Protein AF-A0A3M1M2I9-F1 (afdb_monomer)

Solvent-accessible surface area (backbone atoms only — not comparable to full-atom values): 8733 Å² total; per-residue (Å²): 132,81,68,55,72,80,41,44,68,57,52,54,52,49,44,46,52,49,30,44,53,51,36,46,47,46,60,41,51,47,40,54,62,48,52,77,78,42,88,53,65,66,58,51,32,51,52,48,8,46,56,53,7,63,73,52,60,47,89,90,46,57,75,72,54,25,53,50,49,20,51,44,43,20,50,52,34,34,51,36,36,49,39,27,73,42,67,76,32,67,63,58,28,28,53,52,42,35,54,53,49,44,44,51,48,42,40,43,36,60,47,43,95,95,48,80,77,61,28,78,42,66,40,55,67,82,46,50,66,60,51,52,50,49,52,47,51,51,51,51,50,51,52,53,44,64,72,37,92,82,32,90,67,55,63,74,78,80,88,123

Secondary structure (DSSP, 8-state):
--THHHHHHHHHHHHHHHHHHHHIIIIIIIHHHHHTT---HHHHHHHHHHHHHHHT--TTS-HHHHHHHHHHHHHHHHHHHHHHHHHS-HHHHHHHHHHHHHIIIIIEEE--TTSPP-SSEEE-GGGHHHHHHHHHHHHHHHHHHHHSTT-TTPPPPP--

Mean predicted aligned error: 4.89 Å

Radius of gyration: 17.0 Å; Cα contacts (8 Å, |Δi|>4): 160; chains: 1; bounding box: 38×33×59 Å

Sequence (160 aa):
MSDWIAWLPLMAGLVVLQASGEEAVFRGYLVQQIARRTHSRVVLILLTSGLFGFLHIDPSFDEPQALAFMLLTFGFGAIACLLVIRTGSLSAAIGFHIAANWAALLVVGTELPGRGVTSLWAFDGSAISPLMLADGVALLATWIWLQSPLSPLLPAPAQT

pLDDT: mean 90.74, std 11.33, range [43.06, 98.75]

Foldseek 3Di:
DDCLVVCLVVVLVVLLVVLLVLLCVLQNPQLVVVCVVDVDLVCSLQVSLLVQLVVQQDPVDDPVLSVLSSVLSSLLSSLLNVLCVQVVDSVSSSVSSSVVCCCDFADEYEDDVPDDRRYPHYDHPVCSVVVSVVSVVVSVVSVVCCVDPVDPSGHDPPPD

Nearest PDB structures (foldseek):
  6u0o-assembly1_A  TM=5.579E-01  e=3.633E-01  Staphylococcus aureus RF122
  5cwf-assembly4_D  TM=2.397E-01  e=3.191E+00  synthetic construct

Structure (mmCIF, N/CA/C/O backbone):
data_AF-A0A3M1M2I9-F1
#
_entry.id   AF-A0A3M1M2I9-F1
#
loop_
_atom_site.group_PDB
_atom_site.id
_atom_site.type_symbol
_atom_site.label_atom_id
_atom_site.label_alt_id
_atom_site.label_comp_id
_atom_site.label_asym_id
_atom_site.label_entity_id
_atom_site.label_seq_id
_atom_site.pdbx_PDB_ins_code
_atom_site.Cartn_x
_atom_site.Cartn_y
_atom_site.Cartn_z
_atom_site.occupancy
_atom_site.B_iso_or_equiv
_atom_site.auth_seq_id
_atom_site.auth_comp_id
_atom_site.auth_asym_id
_atom_site.auth_atom_id
_atom_site.pdbx_PDB_model_num
ATOM 1 N N . MET A 1 1 ? 9.750 6.379 -31.470 1.00 49.97 1 MET A N 1
ATOM 2 C CA . MET A 1 1 ? 9.893 6.826 -30.066 1.00 49.97 1 MET A CA 1
ATOM 3 C C . MET A 1 1 ? 8.645 6.351 -29.349 1.00 49.97 1 MET A C 1
ATOM 5 O O . MET A 1 1 ? 7.601 6.358 -29.976 1.00 49.97 1 MET A O 1
ATOM 9 N N . SER A 1 2 ? 8.769 5.784 -28.155 1.00 62.97 2 SER A N 1
ATOM 10 C CA . SER A 1 2 ? 7.739 4.923 -27.570 1.00 62.97 2 SER A CA 1
ATOM 11 C C . SER A 1 2 ? 6.507 5.718 -27.101 1.00 62.97 2 SER A C 1
ATOM 13 O O . SER A 1 2 ? 6.605 6.594 -26.248 1.00 62.97 2 SER A O 1
ATOM 15 N N . ASP A 1 3 ? 5.337 5.390 -27.659 1.00 75.94 3 ASP A N 1
ATOM 16 C CA . ASP A 1 3 ? 4.057 6.098 -27.463 1.00 75.94 3 ASP A CA 1
ATOM 17 C C . ASP A 1 3 ? 3.492 6.016 -26.028 1.00 75.94 3 ASP A C 1
ATOM 19 O O . ASP A 1 3 ? 2.444 6.585 -25.736 1.00 75.94 3 ASP A O 1
ATOM 23 N N . TRP A 1 4 ? 4.163 5.321 -25.105 1.00 81.56 4 TRP A N 1
ATOM 24 C CA . TRP A 1 4 ? 3.676 5.056 -23.745 1.00 81.56 4 TRP A CA 1
ATOM 25 C C . TRP A 1 4 ? 3.487 6.325 -22.899 1.00 81.56 4 TRP A C 1
ATOM 27 O O . TRP A 1 4 ? 2.553 6.389 -22.104 1.00 81.56 4 TRP A O 1
ATOM 37 N N . ILE A 1 5 ? 4.297 7.369 -23.118 1.00 86.19 5 ILE A N 1
ATOM 38 C CA . ILE A 1 5 ? 4.152 8.660 -22.420 1.00 86.19 5 ILE A CA 1
ATOM 39 C C . ILE A 1 5 ? 2.795 9.299 -22.733 1.00 86.19 5 ILE A C 1
ATOM 41 O O . ILE A 1 5 ? 2.186 9.906 -21.856 1.00 86.19 5 ILE A O 1
ATOM 45 N N . ALA A 1 6 ? 2.275 9.126 -23.953 1.00 88.81 6 ALA A N 1
ATOM 46 C CA . ALA A 1 6 ? 0.953 9.634 -24.318 1.00 88.81 6 ALA A CA 1
ATOM 47 C C . ALA A 1 6 ? -0.167 8.946 -23.515 1.00 88.81 6 ALA A C 1
ATOM 49 O O . ALA A 1 6 ? -1.226 9.531 -23.288 1.00 88.81 6 ALA A O 1
ATOM 50 N N . TRP A 1 7 ? 0.089 7.723 -23.043 1.00 88.44 7 TRP A N 1
ATOM 51 C CA . TRP A 1 7 ? -0.826 6.932 -22.229 1.00 88.44 7 TRP A CA 1
ATOM 52 C C . TRP A 1 7 ? -0.676 7.174 -20.722 1.00 88.44 7 TRP A C 1
ATOM 54 O O . TRP A 1 7 ? -1.535 6.718 -19.970 1.00 88.44 7 TRP A O 1
ATOM 64 N N . LEU A 1 8 ? 0.335 7.926 -20.263 1.00 88.88 8 LEU A N 1
ATOM 65 C CA . LEU A 1 8 ? 0.539 8.225 -18.838 1.00 88.88 8 LEU A CA 1
ATOM 66 C C . LEU A 1 8 ? -0.708 8.798 -18.143 1.00 88.88 8 LEU A C 1
ATOM 68 O O . LEU A 1 8 ? -1.039 8.302 -17.067 1.00 88.88 8 LEU A O 1
ATOM 72 N N . PRO A 1 9 ? -1.448 9.776 -18.713 1.00 92.31 9 PRO A N 1
ATOM 73 C CA . PRO A 1 9 ? -2.661 10.283 -18.071 1.00 92.31 9 PRO A CA 1
ATOM 74 C C . PRO A 1 9 ? -3.736 9.203 -17.907 1.00 92.31 9 PRO A C 1
ATOM 76 O O . PRO A 1 9 ? -4.402 9.141 -16.873 1.00 92.31 9 PRO A O 1
ATOM 79 N N . LEU A 1 10 ? -3.880 8.325 -18.906 1.00 93.44 10 LEU A N 1
ATOM 80 C CA . LEU A 1 10 ? -4.814 7.205 -18.839 1.00 93.44 10 LEU A CA 1
ATOM 81 C C . LEU A 1 10 ? -4.373 6.195 -17.774 1.00 93.44 10 LEU A C 1
ATOM 83 O O . LEU A 1 10 ? -5.185 5.815 -16.939 1.00 93.44 10 LEU A O 1
ATOM 87 N N . MET A 1 11 ? -3.097 5.800 -17.760 1.00 92.19 11 MET A N 1
ATOM 88 C CA . MET A 1 11 ? -2.539 4.887 -16.756 1.00 92.19 11 MET A CA 1
ATOM 89 C C . MET A 1 11 ? -2.700 5.446 -15.340 1.00 92.19 11 MET A C 1
ATOM 91 O O . MET A 1 11 ? -3.172 4.738 -14.454 1.00 92.19 11 MET A O 1
ATOM 95 N N . ALA A 1 12 ? -2.403 6.732 -15.133 1.00 94.62 12 ALA A N 1
ATOM 96 C CA . ALA A 1 12 ? -2.598 7.399 -13.851 1.00 94.62 12 ALA A CA 1
ATOM 97 C C . ALA A 1 12 ? -4.065 7.356 -13.401 1.00 94.62 12 ALA A C 1
ATOM 99 O O . ALA A 1 12 ? -4.335 7.020 -12.247 1.00 94.62 12 ALA A O 1
ATOM 100 N N . GLY A 1 13 ? -5.010 7.622 -14.310 1.00 97.44 13 GLY A N 1
ATOM 101 C CA . GLY A 1 13 ? -6.445 7.516 -14.034 1.00 97.44 13 GLY A CA 1
ATOM 102 C C . GLY A 1 13 ? -6.909 6.086 -13.739 1.00 97.44 13 GLY A C 1
ATOM 103 O O . GLY A 1 13 ? -7.727 5.872 -12.845 1.00 97.44 13 GLY A O 1
ATOM 104 N N . LEU A 1 14 ? -6.356 5.090 -14.433 1.00 96.38 14 LEU A N 1
ATOM 105 C CA . LEU A 1 14 ? -6.651 3.680 -14.173 1.00 96.38 14 LEU A CA 1
ATOM 106 C C . LEU A 1 14 ? -6.116 3.227 -12.812 1.00 96.38 14 LEU A C 1
ATOM 108 O O . LEU A 1 14 ? -6.824 2.513 -12.110 1.00 96.38 14 LEU A O 1
ATOM 112 N N . VAL A 1 15 ? -4.937 3.698 -12.393 1.00 96.25 15 VAL A N 1
ATOM 113 C CA . VAL A 1 15 ? -4.415 3.449 -11.038 1.00 96.25 15 VAL A CA 1
ATOM 114 C C . VAL A 1 15 ? -5.326 4.068 -9.976 1.00 96.25 15 VAL A C 1
ATOM 116 O O . VAL A 1 15 ? -5.564 3.447 -8.944 1.00 96.25 15 VAL A O 1
ATOM 119 N N . VAL A 1 16 ? -5.903 5.250 -10.228 1.00 98.25 16 VAL A N 1
ATOM 120 C CA . VAL A 1 16 ? -6.901 5.846 -9.320 1.00 98.25 16 VAL A CA 1
ATOM 121 C C . VAL A 1 16 ? -8.129 4.950 -9.188 1.00 98.25 16 VAL A C 1
ATOM 123 O O . VAL A 1 16 ? -8.593 4.713 -8.071 1.00 98.25 16 VAL A O 1
ATOM 126 N N . LEU A 1 17 ? -8.647 4.430 -10.304 1.00 98.38 17 LEU A N 1
ATOM 127 C CA . LEU A 1 17 ? -9.792 3.519 -10.293 1.00 98.38 17 LEU A CA 1
ATOM 128 C C . LEU A 1 17 ? -9.463 2.203 -9.576 1.00 98.38 17 LEU A C 1
ATOM 130 O O . LEU A 1 17 ? -10.251 1.756 -8.743 1.00 98.38 17 LEU A O 1
ATOM 134 N N . GLN A 1 18 ? -8.298 1.620 -9.865 1.00 98.00 18 GLN A N 1
ATOM 135 C CA . GLN A 1 18 ? -7.796 0.403 -9.230 1.00 98.00 18 GLN A CA 1
ATOM 136 C C . GLN A 1 18 ? -7.694 0.585 -7.710 1.00 98.00 18 GLN A C 1
ATOM 138 O O . GLN A 1 18 ? -8.372 -0.119 -6.964 1.00 98.00 18 GLN A O 1
ATOM 143 N N . ALA A 1 19 ? -6.921 1.575 -7.255 1.00 98.50 19 ALA A N 1
ATOM 144 C CA . ALA A 1 19 ? -6.716 1.861 -5.838 1.00 98.50 19 ALA A CA 1
ATOM 145 C C . ALA A 1 19 ? -8.044 2.142 -5.119 1.00 98.50 19 ALA A C 1
ATOM 147 O O . ALA A 1 19 ? -8.289 1.635 -4.026 1.00 98.50 19 ALA A O 1
ATOM 148 N N . SER A 1 20 ? -8.947 2.898 -5.751 1.00 98.50 20 SER A N 1
ATOM 149 C CA . SER A 1 20 ? -10.274 3.170 -5.187 1.00 98.50 20 SER A CA 1
ATOM 150 C C . SER A 1 20 ? -11.111 1.898 -5.032 1.00 98.5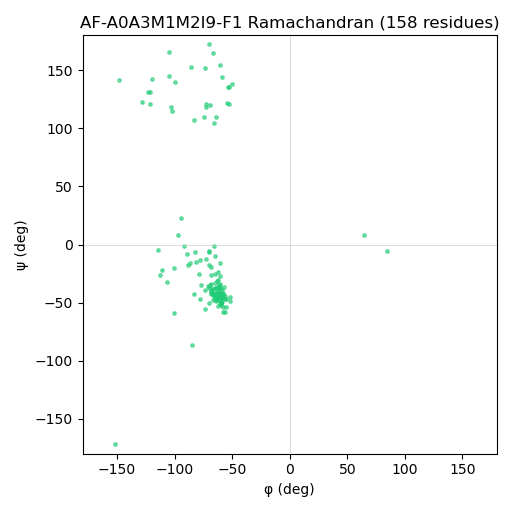0 20 SER A C 1
ATOM 152 O O . SER A 1 20 ? -11.758 1.717 -4.001 1.00 98.50 20 SER A O 1
ATOM 154 N N . GLY A 1 21 ? -11.099 1.017 -6.036 1.00 98.56 21 GLY A N 1
ATOM 155 C CA . GLY A 1 21 ? -11.816 -0.257 -6.001 1.00 98.56 21 GLY A CA 1
ATOM 156 C C . GLY A 1 21 ? -11.276 -1.198 -4.927 1.00 98.56 21 GLY A C 1
ATOM 157 O O . GLY A 1 21 ? -12.049 -1.740 -4.135 1.00 98.56 21 GLY A O 1
ATOM 158 N N . GLU A 1 22 ? -9.954 -1.342 -4.851 1.00 98.62 22 GLU A N 1
ATOM 159 C CA . GLU A 1 22 ? -9.300 -2.156 -3.830 1.00 98.62 22 GLU A CA 1
ATOM 160 C C . GLU A 1 22 ? -9.609 -1.629 -2.424 1.00 98.62 22 GLU A C 1
ATOM 162 O O . GLU A 1 22 ? -10.120 -2.371 -1.583 1.00 98.62 22 GLU A O 1
ATOM 167 N N . GLU A 1 23 ? -9.414 -0.337 -2.158 1.00 98.62 23 GLU A N 1
ATOM 168 C CA . GLU A 1 23 ? -9.709 0.215 -0.834 1.00 98.62 23 GLU A CA 1
ATOM 169 C C . GLU A 1 23 ? -11.200 0.129 -0.478 1.00 98.62 23 GLU A C 1
ATOM 171 O O . GLU A 1 23 ? -11.536 -0.195 0.664 1.00 98.62 23 GLU A O 1
ATOM 176 N N . ALA A 1 24 ? -12.114 0.331 -1.434 1.00 98.56 24 ALA A N 1
ATOM 177 C CA . ALA A 1 24 ? -13.549 0.162 -1.197 1.00 98.56 24 ALA A CA 1
ATOM 178 C C . ALA A 1 24 ? -13.902 -1.260 -0.737 1.00 98.56 24 ALA A C 1
ATOM 180 O O . A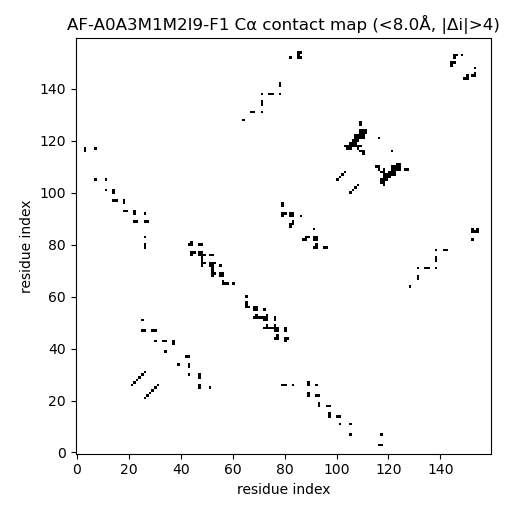LA A 1 24 ? -14.720 -1.425 0.173 1.00 98.56 24 ALA A O 1
ATOM 181 N N . VAL A 1 25 ? -13.258 -2.283 -1.303 1.00 98.44 25 VAL A N 1
ATOM 182 C CA . VAL A 1 25 ? -13.447 -3.678 -0.889 1.00 98.44 25 VAL A CA 1
ATOM 183 C C . VAL A 1 25 ? -12.761 -3.948 0.450 1.00 98.44 25 VAL A C 1
ATOM 185 O O . VAL A 1 25 ? -13.416 -4.394 1.395 1.00 98.44 25 VAL A O 1
ATOM 188 N N . PHE A 1 26 ? -11.461 -3.671 0.564 1.00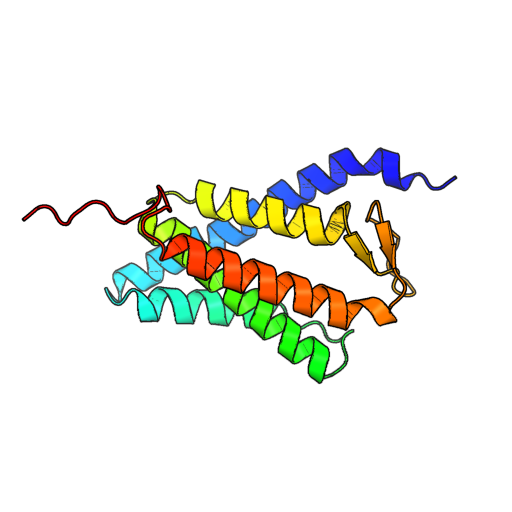 98.38 26 PHE A N 1
ATOM 189 C CA . PHE A 1 26 ? -10.657 -4.090 1.714 1.00 98.38 26 PHE A CA 1
ATOM 190 C C . PHE A 1 26 ? -10.871 -3.221 2.949 1.00 98.38 26 PHE A C 1
ATOM 192 O O . PHE A 1 26 ? -11.036 -3.753 4.045 1.00 98.38 26 PHE A O 1
ATOM 199 N N . ARG A 1 27 ? -10.861 -1.895 2.796 1.00 98.06 27 ARG A N 1
ATOM 200 C CA . ARG A 1 27 ? -10.909 -0.931 3.910 1.00 98.06 27 ARG A CA 1
ATOM 201 C C . ARG A 1 27 ? -12.309 -0.359 4.119 1.00 98.06 27 ARG A C 1
ATOM 203 O O . ARG A 1 27 ? -12.618 0.094 5.217 1.00 98.06 27 ARG A O 1
ATOM 210 N N . GLY A 1 28 ? -13.164 -0.432 3.101 1.00 96.38 28 GLY A N 1
ATOM 211 C CA . GLY A 1 28 ? -14.595 -0.172 3.208 1.00 96.38 28 GLY A CA 1
ATOM 212 C C . GLY A 1 28 ? -15.361 -1.414 3.661 1.00 96.38 28 GLY A C 1
ATOM 213 O O . GLY A 1 28 ? -15.623 -1.605 4.850 1.00 96.38 28 GLY A O 1
ATOM 214 N N . TYR A 1 29 ? -15.735 -2.266 2.708 1.00 97.25 29 TYR A N 1
ATOM 215 C CA . TYR A 1 29 ? -16.671 -3.365 2.933 1.00 97.25 29 TYR A CA 1
ATOM 216 C C . TYR A 1 29 ? -16.162 -4.397 3.951 1.00 97.25 29 TYR A C 1
ATOM 218 O O . TYR A 1 29 ? -16.860 -4.689 4.923 1.00 97.25 29 TYR A O 1
ATOM 226 N N . LEU A 1 30 ? -14.952 -4.939 3.780 1.00 96.31 30 LEU A N 1
ATOM 227 C CA . LEU A 1 30 ? -14.440 -5.996 4.661 1.00 96.31 30 LEU A CA 1
ATOM 228 C C . LEU A 1 30 ? -14.223 -5.511 6.099 1.00 96.31 30 LEU A C 1
ATOM 230 O O . LEU A 1 30 ? -14.671 -6.184 7.030 1.00 96.31 30 LEU A O 1
ATOM 234 N N . VAL A 1 31 ? -13.620 -4.331 6.295 1.00 95.44 31 VAL A N 1
ATOM 235 C CA . VAL A 1 31 ? -13.486 -3.720 7.631 1.00 95.44 31 VAL A CA 1
ATOM 236 C C . VAL A 1 31 ? -14.854 -3.573 8.297 1.00 95.44 31 VAL A C 1
ATOM 238 O O . VAL A 1 31 ? -15.010 -3.992 9.442 1.00 95.44 31 VAL A O 1
ATOM 241 N N . GLN A 1 32 ? -15.868 -3.060 7.589 1.00 94.25 32 GLN A N 1
ATOM 242 C CA . GLN A 1 32 ? -17.224 -2.930 8.137 1.00 94.25 32 GLN A CA 1
ATOM 243 C C . GLN A 1 32 ? -17.823 -4.289 8.528 1.00 94.25 32 GLN A C 1
ATOM 245 O O . GLN A 1 32 ? -18.396 -4.424 9.610 1.00 94.25 32 GLN A O 1
ATOM 250 N N . GLN A 1 33 ? -17.681 -5.322 7.690 1.00 95.75 33 GLN A N 1
ATOM 251 C CA . GLN A 1 33 ? -18.234 -6.648 7.989 1.00 95.75 33 GLN A CA 1
ATOM 252 C C . GLN A 1 33 ? -17.555 -7.326 9.184 1.00 95.75 33 GLN A C 1
ATOM 254 O O . GLN A 1 33 ? -18.229 -7.992 9.978 1.00 95.75 33 GLN A O 1
ATOM 259 N N . ILE A 1 34 ? -16.239 -7.172 9.326 1.00 94.75 34 ILE A N 1
ATOM 260 C CA . ILE A 1 34 ? -15.485 -7.743 10.446 1.00 94.75 34 ILE A CA 1
ATOM 261 C C . ILE A 1 34 ? -15.767 -6.947 11.727 1.00 94.75 34 ILE A C 1
ATOM 263 O O . ILE A 1 34 ? -15.984 -7.551 12.777 1.00 94.75 34 ILE A O 1
ATOM 267 N N . ALA A 1 35 ? -15.877 -5.616 11.645 1.00 93.44 35 ALA A N 1
ATOM 268 C CA . ALA A 1 35 ? -16.147 -4.749 12.796 1.00 93.44 35 ALA A CA 1
ATOM 269 C C . ALA A 1 35 ? -17.509 -5.033 13.454 1.00 93.44 35 ALA A C 1
ATOM 271 O O . ALA A 1 35 ? -17.687 -4.801 14.646 1.00 93.44 35 ALA A O 1
ATOM 272 N N . ARG A 1 36 ? -18.464 -5.607 12.707 1.00 95.19 36 ARG A N 1
ATOM 273 C CA . ARG A 1 36 ? -19.743 -6.098 13.255 1.00 95.19 36 ARG A CA 1
ATOM 274 C C . ARG A 1 36 ? -19.608 -7.341 14.140 1.00 95.19 36 ARG A C 1
ATOM 276 O O . ARG A 1 36 ? -20.549 -7.672 14.851 1.00 95.19 36 ARG A O 1
ATOM 283 N N . ARG A 1 37 ? -18.490 -8.065 14.049 1.00 95.44 37 ARG A N 1
ATOM 284 C CA . ARG A 1 37 ? -18.236 -9.333 14.759 1.00 95.44 37 ARG A CA 1
ATOM 285 C C . ARG A 1 37 ? -17.166 -9.201 15.837 1.00 95.44 37 ARG A C 1
ATOM 287 O O . ARG A 1 37 ? -17.117 -10.024 16.743 1.00 95.44 37 ARG A O 1
ATOM 294 N N . THR A 1 38 ? -16.302 -8.195 15.738 1.00 93.94 38 THR A N 1
ATOM 295 C CA . THR A 1 38 ? -15.252 -7.931 16.721 1.00 93.94 38 THR A CA 1
ATOM 296 C C . THR A 1 38 ? -14.962 -6.442 16.832 1.00 93.94 38 THR A C 1
ATOM 298 O O . THR A 1 38 ? -14.905 -5.728 15.835 1.00 93.94 38 THR A O 1
ATOM 301 N N . HIS A 1 39 ? -14.708 -5.986 18.057 1.00 88.81 39 HIS A N 1
ATOM 302 C CA . HIS A 1 39 ? -14.229 -4.630 18.335 1.00 88.81 39 HIS A CA 1
ATOM 303 C C . HIS A 1 39 ? -12.694 -4.542 18.378 1.00 88.81 39 HIS A C 1
ATOM 305 O O . HIS A 1 39 ? -12.135 -3.464 18.588 1.00 88.81 39 HIS A O 1
ATOM 311 N N . SER A 1 40 ? -11.986 -5.662 18.187 1.00 94.12 40 SER A N 1
ATOM 312 C CA . SER A 1 40 ? -10.525 -5.676 18.220 1.00 94.12 40 SER A CA 1
ATOM 313 C C . SER A 1 40 ? -9.940 -5.047 16.956 1.00 94.12 40 SER A C 1
ATOM 315 O O . SER A 1 40 ? -9.963 -5.637 15.874 1.00 94.12 40 SER A O 1
ATOM 317 N N . ARG A 1 41 ? -9.343 -3.859 17.114 1.00 92.38 41 ARG A N 1
ATOM 318 C CA . ARG A 1 41 ? -8.606 -3.159 16.045 1.00 92.38 41 ARG A CA 1
ATOM 319 C C . ARG A 1 41 ? -7.470 -4.005 15.477 1.00 92.38 41 ARG A C 1
ATOM 321 O O . ARG A 1 41 ? -7.234 -3.975 14.277 1.00 92.38 41 ARG A O 1
ATOM 328 N N . VAL A 1 42 ? -6.800 -4.784 16.327 1.00 95.19 42 VAL A N 1
ATOM 329 C CA . VAL A 1 42 ? -5.719 -5.682 15.902 1.00 95.19 42 VAL A CA 1
ATOM 330 C C . VAL A 1 42 ? -6.259 -6.751 14.956 1.00 95.19 42 VAL A C 1
ATOM 332 O O . VAL A 1 42 ? -5.673 -6.982 13.907 1.00 95.19 42 VAL A O 1
ATOM 335 N N . VAL A 1 43 ? -7.409 -7.353 15.276 1.00 95.06 43 VAL A N 1
ATOM 336 C CA . VAL A 1 43 ? -8.028 -8.372 14.413 1.00 95.06 43 VAL A CA 1
ATOM 337 C C . VAL A 1 43 ? -8.453 -7.778 13.071 1.00 95.06 43 VAL A C 1
ATOM 339 O O . VAL A 1 43 ? -8.201 -8.396 12.040 1.00 95.06 43 VAL A O 1
ATOM 342 N N . LEU A 1 44 ? -9.038 -6.573 13.068 1.00 94.81 44 LEU A N 1
ATOM 343 C CA . LEU A 1 44 ? -9.384 -5.864 11.830 1.00 94.81 44 LEU A CA 1
ATOM 344 C C . LEU A 1 44 ? -8.159 -5.691 10.931 1.00 94.81 44 LEU A C 1
ATOM 346 O O . LEU A 1 44 ? -8.174 -6.137 9.788 1.00 94.81 44 LEU A O 1
ATOM 350 N N . ILE A 1 45 ? -7.091 -5.111 11.485 1.00 96.69 45 ILE A N 1
ATOM 351 C CA . ILE A 1 45 ? -5.851 -4.835 10.758 1.00 96.69 45 ILE A CA 1
ATOM 352 C C . ILE A 1 45 ? -5.241 -6.132 10.225 1.00 96.69 45 ILE A C 1
ATOM 354 O O . ILE A 1 45 ? -4.966 -6.220 9.030 1.00 96.69 45 ILE A O 1
ATOM 358 N N . LEU A 1 46 ? -5.045 -7.144 11.074 1.00 97.81 46 LEU A N 1
ATOM 359 C CA . LEU A 1 46 ? -4.359 -8.374 10.674 1.00 97.81 46 LEU A CA 1
ATOM 360 C C . LEU A 1 46 ? -5.132 -9.149 9.604 1.00 97.81 46 LEU A C 1
ATOM 362 O O . LEU A 1 46 ? -4.523 -9.612 8.645 1.00 97.81 46 LEU A O 1
ATOM 366 N N . LEU A 1 47 ? -6.457 -9.272 9.727 1.00 97.31 47 LEU A N 1
ATOM 367 C CA . LEU A 1 47 ? -7.247 -10.065 8.784 1.00 97.31 47 LEU A CA 1
ATOM 368 C C . LEU A 1 47 ? -7.338 -9.410 7.407 1.00 97.31 47 LEU A C 1
ATOM 370 O O . LEU A 1 47 ? -7.063 -10.065 6.402 1.00 97.31 47 LEU A O 1
ATOM 374 N N . THR A 1 48 ? -7.705 -8.126 7.337 1.00 97.31 48 THR A N 1
ATOM 375 C CA . THR A 1 48 ? -7.863 -7.466 6.032 1.00 97.31 48 THR A CA 1
ATOM 376 C C . THR A 1 48 ? -6.524 -7.283 5.333 1.00 97.31 48 THR A C 1
ATOM 378 O O . THR A 1 48 ? -6.454 -7.408 4.115 1.00 97.31 48 THR A O 1
ATOM 381 N N . SER A 1 49 ? -5.455 -7.023 6.091 1.00 98.31 49 SER A N 1
ATOM 382 C CA . SER A 1 49 ? -4.109 -6.856 5.529 1.00 98.31 49 SER A CA 1
ATOM 383 C C . SER A 1 49 ? -3.481 -8.194 5.156 1.00 98.31 49 SER A C 1
ATOM 385 O O . SER A 1 49 ? -2.799 -8.272 4.142 1.00 98.31 49 SER A O 1
ATOM 387 N N . GLY A 1 50 ? -3.761 -9.255 5.922 1.00 98.50 50 GLY A N 1
ATOM 388 C CA . GLY A 1 50 ? -3.390 -10.629 5.586 1.00 98.50 50 GLY A CA 1
ATOM 389 C C . GLY A 1 50 ? -3.973 -11.049 4.246 1.00 98.50 50 GLY A C 1
ATOM 390 O O . GLY A 1 50 ? -3.231 -11.431 3.348 1.00 98.50 50 GLY A O 1
ATOM 391 N N . LEU A 1 51 ? -5.292 -10.904 4.079 1.00 98.31 51 LEU A N 1
ATOM 392 C CA . LEU A 1 51 ? -5.958 -11.226 2.816 1.00 98.31 51 LEU A CA 1
ATOM 393 C C . LEU A 1 51 ? -5.408 -10.395 1.650 1.00 98.31 51 LEU A C 1
ATOM 395 O O . LEU A 1 51 ? -5.173 -10.939 0.577 1.00 98.31 51 LEU A O 1
ATOM 399 N N . PHE A 1 52 ? -5.179 -9.099 1.873 1.00 98.50 52 PHE A N 1
ATOM 400 C CA . PHE A 1 52 ? -4.587 -8.223 0.867 1.00 98.50 52 PHE A CA 1
ATOM 401 C C . PHE A 1 52 ? -3.193 -8.711 0.449 1.00 98.50 52 PHE A C 1
ATOM 403 O O . PHE A 1 52 ? -2.956 -8.894 -0.739 1.00 98.50 52 PHE A O 1
ATOM 410 N N . GLY A 1 53 ? -2.308 -9.010 1.405 1.00 98.19 53 GLY A N 1
ATOM 411 C CA . GLY A 1 53 ? -0.967 -9.525 1.120 1.00 98.19 53 GLY A CA 1
ATOM 412 C C . GLY A 1 53 ? -0.977 -10.861 0.372 1.00 98.19 53 GLY A C 1
ATOM 413 O O . GLY A 1 53 ? -0.257 -11.018 -0.609 1.00 98.19 53 GLY A O 1
ATOM 414 N N . PHE A 1 54 ? -1.844 -11.804 0.758 1.00 98.12 54 PHE A N 1
ATOM 415 C CA . PHE A 1 54 ? -1.961 -13.095 0.064 1.00 98.12 54 PHE A CA 1
ATOM 416 C C . PHE A 1 54 ? -2.373 -12.961 -1.406 1.00 98.12 54 PHE A C 1
ATOM 418 O O . PHE A 1 54 ? -1.923 -13.744 -2.238 1.00 98.12 54 PHE A O 1
ATOM 425 N N . LEU A 1 55 ? -3.205 -11.972 -1.740 1.00 97.38 55 LEU A N 1
ATOM 426 C CA . LEU A 1 55 ? -3.621 -11.721 -3.123 1.00 97.38 55 LEU A CA 1
ATOM 427 C C . LEU A 1 55 ? -2.515 -11.108 -3.991 1.00 97.38 55 LEU A C 1
ATOM 429 O O . LEU A 1 55 ? -2.660 -11.081 -5.208 1.00 97.38 55 LEU A O 1
ATOM 433 N N . HIS A 1 56 ? -1.422 -10.648 -3.381 1.00 95.88 56 HIS A N 1
ATOM 434 C CA . HIS A 1 56 ? -0.276 -10.058 -4.071 1.00 95.88 56 HIS A CA 1
ATOM 435 C C . HIS A 1 56 ? 0.872 -11.046 -4.306 1.00 95.88 56 HIS A C 1
ATOM 437 O O . HIS A 1 56 ? 1.945 -10.638 -4.740 1.00 95.88 56 HIS A O 1
ATOM 443 N N . ILE A 1 57 ? 0.683 -12.341 -4.040 1.00 94.75 57 ILE A N 1
ATOM 444 C CA . ILE A 1 57 ? 1.682 -13.349 -4.408 1.00 94.75 57 ILE A CA 1
ATOM 445 C C . ILE A 1 57 ? 1.798 -13.387 -5.941 1.00 94.75 57 ILE A C 1
ATOM 447 O O . ILE A 1 57 ? 0.881 -13.838 -6.627 1.00 94.75 57 ILE A O 1
ATOM 451 N N . ASP A 1 58 ? 2.931 -12.915 -6.467 1.00 88.88 58 ASP A N 1
ATOM 452 C CA . ASP A 1 58 ? 3.246 -12.913 -7.899 1.00 88.88 58 ASP A CA 1
ATOM 453 C C . ASP A 1 58 ? 4.221 -14.068 -8.213 1.00 88.88 58 ASP A C 1
ATOM 455 O O . ASP A 1 58 ? 5.359 -14.052 -7.739 1.00 88.88 58 ASP A O 1
ATOM 459 N N . PRO A 1 59 ? 3.813 -15.074 -9.013 1.00 88.44 59 PRO A N 1
ATOM 460 C CA . PRO A 1 59 ? 4.665 -16.211 -9.367 1.00 88.44 59 PRO A CA 1
ATOM 461 C C . PRO A 1 59 ? 5.819 -15.851 -10.317 1.00 88.44 59 PRO A C 1
ATOM 463 O O . PRO A 1 59 ? 6.633 -16.716 -10.629 1.00 88.44 59 PRO A O 1
ATOM 466 N N . SER A 1 60 ? 5.887 -14.613 -10.819 1.00 87.19 60 SER A N 1
ATOM 467 C CA . SER A 1 60 ? 7.025 -14.134 -11.613 1.00 87.19 60 SER A CA 1
ATOM 468 C C . SER A 1 60 ? 8.249 -13.762 -10.772 1.00 87.19 60 SER A C 1
ATOM 470 O O . SER A 1 60 ? 9.338 -13.620 -11.327 1.00 87.19 60 SER A O 1
ATOM 472 N N . PHE A 1 61 ? 8.091 -13.634 -9.453 1.00 90.69 61 PHE A N 1
ATOM 473 C CA . PHE A 1 61 ? 9.190 -13.425 -8.517 1.00 90.69 61 PHE A CA 1
ATOM 474 C C . PHE A 1 61 ? 9.825 -14.747 -8.072 1.00 90.69 61 PHE A C 1
ATOM 476 O O . PHE A 1 61 ? 9.168 -15.788 -8.024 1.00 90.69 61 PHE A O 1
ATOM 483 N N . ASP A 1 62 ? 11.111 -14.700 -7.708 1.00 93.00 62 ASP A N 1
ATOM 484 C CA . ASP A 1 62 ? 11.728 -15.804 -6.967 1.00 93.00 62 ASP A CA 1
ATOM 485 C C . ASP A 1 62 ? 11.122 -15.926 -5.554 1.00 93.00 62 ASP A C 1
ATOM 487 O O . ASP A 1 62 ? 10.427 -15.025 -5.080 1.00 93.00 62 ASP A O 1
ATOM 491 N N . GLU A 1 63 ? 11.345 -17.053 -4.869 1.00 94.75 63 GLU A N 1
ATOM 492 C CA . GLU A 1 63 ? 10.710 -17.303 -3.564 1.00 94.75 63 GLU A CA 1
ATOM 493 C C . GLU A 1 63 ? 10.996 -16.198 -2.522 1.00 94.75 63 GLU A C 1
ATOM 495 O O . GLU A 1 63 ? 10.048 -15.754 -1.862 1.00 94.75 63 GLU A O 1
ATOM 500 N N . PRO A 1 64 ? 12.243 -15.695 -2.368 1.00 95.50 64 PRO A N 1
ATOM 501 C CA . PRO A 1 64 ? 12.516 -14.576 -1.468 1.00 95.50 64 PRO A CA 1
ATOM 502 C C . PRO A 1 64 ? 11.770 -13.289 -1.840 1.00 95.50 64 PRO A C 1
ATOM 504 O O . PRO A 1 64 ? 11.215 -12.636 -0.953 1.00 95.50 64 PRO A O 1
ATOM 507 N N . GLN A 1 65 ? 11.737 -12.920 -3.122 1.00 95.06 65 GLN A N 1
ATOM 508 C CA . GLN A 1 65 ? 11.036 -11.727 -3.598 1.00 95.06 65 GLN A CA 1
ATOM 509 C C . GLN A 1 65 ? 9.520 -11.878 -3.434 1.00 95.06 65 GLN A C 1
ATOM 511 O O . GLN A 1 65 ? 8.868 -10.966 -2.936 1.00 95.06 65 GLN A O 1
ATOM 516 N N . ALA A 1 66 ? 8.945 -13.039 -3.748 1.00 95.62 66 ALA A N 1
ATOM 517 C CA . ALA A 1 66 ? 7.519 -13.293 -3.562 1.00 95.62 66 ALA A CA 1
ATOM 518 C C . ALA A 1 66 ? 7.105 -13.139 -2.088 1.00 95.62 66 ALA A C 1
ATOM 520 O O . ALA A 1 66 ? 6.124 -12.454 -1.779 1.00 95.62 66 ALA A O 1
ATOM 521 N N . LEU A 1 67 ? 7.887 -13.709 -1.161 1.00 96.62 67 LEU A N 1
ATOM 522 C CA . LEU A 1 67 ? 7.651 -13.556 0.275 1.00 96.62 67 LEU A CA 1
ATOM 523 C C . LEU A 1 67 ? 7.810 -12.095 0.721 1.00 96.62 67 LEU A C 1
ATOM 525 O O . LEU A 1 67 ? 6.967 -11.582 1.459 1.00 96.62 67 LEU A O 1
ATOM 529 N N . ALA 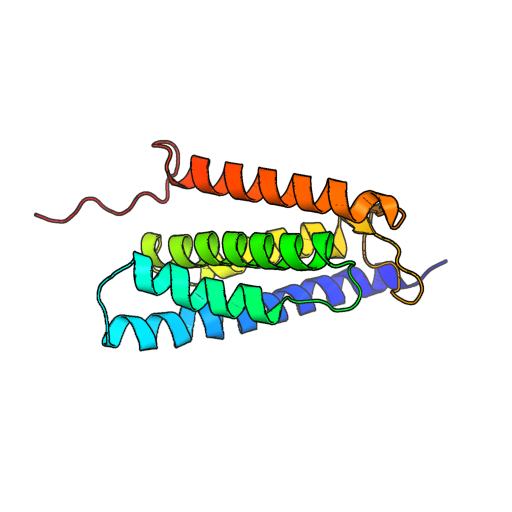A 1 68 ? 8.863 -11.411 0.269 1.00 97.19 68 ALA A N 1
ATOM 530 C CA . ALA A 1 68 ? 9.084 -10.007 0.595 1.00 97.19 68 ALA A CA 1
ATOM 531 C C . ALA A 1 68 ? 7.933 -9.120 0.091 1.00 97.19 68 ALA A C 1
ATOM 533 O O . ALA A 1 68 ? 7.445 -8.275 0.840 1.00 97.19 68 ALA A O 1
ATOM 534 N N . PHE A 1 69 ? 7.437 -9.342 -1.128 1.00 96.75 69 PHE A N 1
ATOM 535 C CA . PHE A 1 69 ? 6.359 -8.548 -1.717 1.00 96.75 69 PHE A CA 1
ATOM 536 C C . PHE A 1 69 ? 5.024 -8.777 -1.003 1.00 96.75 69 PHE A C 1
ATOM 538 O O . PHE A 1 69 ? 4.302 -7.823 -0.708 1.00 96.75 69 PHE A O 1
ATOM 545 N N . MET A 1 70 ? 4.729 -10.023 -0.621 1.00 98.00 70 MET A N 1
ATOM 546 C CA . MET A 1 70 ? 3.576 -10.360 0.220 1.00 98.00 70 MET A CA 1
ATOM 547 C C . MET A 1 70 ? 3.637 -9.644 1.583 1.00 98.00 70 MET A C 1
ATOM 549 O O . MET A 1 70 ? 2.632 -9.119 2.064 1.00 98.00 70 MET A O 1
ATOM 553 N N . LEU A 1 71 ? 4.814 -9.587 2.216 1.00 98.25 71 LEU A N 1
ATOM 554 C CA . LEU A 1 71 ? 4.995 -8.890 3.495 1.00 98.25 71 LEU A CA 1
ATOM 555 C C . LEU A 1 71 ? 4.905 -7.363 3.350 1.00 98.25 71 LEU A C 1
ATOM 557 O O . LEU A 1 71 ? 4.337 -6.701 4.221 1.00 98.25 71 LEU A O 1
ATOM 561 N N . LEU A 1 72 ? 5.417 -6.799 2.254 1.00 98.38 72 LEU A N 1
ATOM 562 C CA . LEU A 1 72 ? 5.301 -5.371 1.945 1.00 98.38 72 LEU A CA 1
ATOM 563 C C . LEU A 1 72 ? 3.847 -4.965 1.721 1.00 98.38 72 LEU A C 1
ATOM 565 O O . LEU A 1 72 ? 3.380 -4.000 2.318 1.00 98.38 72 LEU A O 1
ATOM 569 N N . THR A 1 73 ? 3.104 -5.728 0.925 1.00 98.44 73 THR A N 1
ATOM 570 C CA . THR A 1 73 ? 1.683 -5.469 0.648 1.00 98.44 73 THR A CA 1
ATOM 571 C C . THR A 1 73 ? 0.812 -5.703 1.884 1.00 98.44 73 THR A C 1
ATOM 573 O O . THR A 1 73 ? -0.114 -4.930 2.142 1.00 98.44 73 THR A O 1
ATOM 576 N N . PHE A 1 74 ? 1.160 -6.669 2.742 1.00 98.69 74 PHE A N 1
ATOM 577 C CA . PHE A 1 74 ? 0.598 -6.775 4.092 1.00 98.69 74 PHE A CA 1
ATOM 578 C C . PHE A 1 74 ? 0.859 -5.507 4.924 1.00 98.69 74 PHE A C 1
ATOM 580 O O . PHE A 1 74 ? -0.071 -4.952 5.513 1.00 98.69 74 PHE A O 1
ATOM 587 N N . GLY A 1 75 ? 2.103 -5.020 4.967 1.00 98.56 75 GLY A N 1
ATOM 588 C CA . GLY A 1 75 ? 2.485 -3.819 5.715 1.00 98.56 75 GLY A CA 1
ATOM 589 C C . GLY A 1 75 ? 1.781 -2.558 5.209 1.00 98.56 75 GLY A C 1
ATOM 590 O O . GLY A 1 75 ? 1.202 -1.808 5.999 1.00 98.56 75 GLY A O 1
ATOM 591 N N . PHE A 1 76 ? 1.742 -2.377 3.888 1.00 98.75 76 PHE A N 1
ATOM 592 C CA . PHE A 1 76 ? 0.939 -1.362 3.211 1.00 98.75 76 PHE A CA 1
ATOM 593 C C . PHE A 1 76 ? -0.517 -1.447 3.664 1.00 98.75 76 PHE A C 1
ATOM 595 O O . PHE A 1 76 ? -1.115 -0.456 4.093 1.00 98.75 76 PHE A O 1
ATOM 602 N N . GLY A 1 77 ? -1.073 -2.657 3.648 1.00 98.50 77 GLY A N 1
ATOM 603 C CA . GLY A 1 77 ? -2.456 -2.862 4.003 1.00 98.50 77 GLY A CA 1
ATOM 604 C C . GLY A 1 77 ? -2.786 -2.550 5.457 1.00 98.50 77 GLY A C 1
ATOM 605 O O . GLY A 1 77 ? -3.877 -2.040 5.741 1.00 98.50 77 GLY A O 1
ATOM 606 N N . ALA A 1 78 ? -1.833 -2.794 6.356 1.00 98.44 78 ALA A N 1
ATOM 607 C CA . ALA A 1 78 ? -1.954 -2.468 7.765 1.00 98.44 78 ALA A CA 1
ATOM 608 C C . ALA A 1 78 ? -1.955 -0.951 7.990 1.00 98.44 78 ALA A C 1
ATOM 610 O O . ALA A 1 78 ? -2.775 -0.448 8.763 1.00 98.44 78 ALA A O 1
ATOM 611 N N . ILE A 1 79 ? -1.101 -0.214 7.272 1.00 98.25 79 ILE A N 1
ATOM 612 C CA . ILE A 1 79 ? -1.074 1.255 7.294 1.00 98.25 79 ILE A CA 1
ATOM 613 C C . ILE A 1 79 ? -2.378 1.828 6.730 1.00 98.25 79 ILE A C 1
ATOM 615 O O . ILE A 1 79 ? -2.999 2.668 7.380 1.00 98.25 79 ILE A O 1
ATOM 619 N N . ALA A 1 80 ? -2.848 1.335 5.583 1.00 98.19 80 ALA A N 1
ATOM 620 C CA . ALA A 1 80 ? -4.113 1.765 4.987 1.00 98.19 80 ALA A CA 1
ATOM 621 C C . ALA A 1 80 ? -5.309 1.517 5.928 1.00 98.19 80 ALA A C 1
ATOM 623 O O . ALA A 1 80 ? -6.141 2.402 6.137 1.00 98.19 80 ALA A O 1
ATOM 624 N N . CYS A 1 81 ? -5.368 0.349 6.579 1.00 97.19 81 CYS A N 1
ATOM 625 C CA . CYS A 1 81 ? -6.393 0.051 7.582 1.00 97.19 81 CYS A CA 1
ATOM 626 C C . CYS A 1 81 ? -6.304 1.000 8.789 1.00 97.19 81 CYS A C 1
ATOM 628 O O . CYS A 1 81 ? -7.319 1.535 9.241 1.00 97.19 81 CYS A O 1
ATOM 630 N N . LEU A 1 82 ? -5.090 1.268 9.282 1.00 95.44 82 LEU A N 1
ATOM 631 C CA . LEU A 1 82 ? -4.866 2.206 10.378 1.00 95.44 82 LEU A CA 1
ATOM 632 C C . LEU A 1 82 ? -5.323 3.628 10.022 1.00 95.44 82 LEU A C 1
ATOM 634 O O . LEU A 1 82 ? -5.943 4.287 10.858 1.00 95.44 82 LEU A O 1
ATOM 638 N N . LEU A 1 83 ? -5.056 4.088 8.796 1.00 95.50 83 LEU A N 1
ATOM 639 C CA . LEU A 1 83 ? -5.515 5.386 8.297 1.00 95.50 83 LEU A CA 1
ATOM 640 C C . LEU A 1 83 ? -7.042 5.487 8.336 1.00 95.50 83 LEU A C 1
ATOM 642 O O . LEU A 1 83 ? -7.563 6.472 8.860 1.00 95.50 83 LEU A O 1
ATOM 646 N N . VAL A 1 84 ? -7.765 4.464 7.870 1.00 95.06 84 VAL A N 1
ATOM 647 C CA . VAL A 1 84 ? -9.237 4.450 7.936 1.00 95.06 84 VAL A CA 1
ATOM 648 C C . VAL A 1 84 ? -9.733 4.455 9.379 1.00 95.06 84 VAL A C 1
ATOM 650 O O . VAL A 1 84 ? -10.613 5.244 9.716 1.00 95.06 84 VAL A O 1
ATOM 653 N N . ILE A 1 85 ? -9.146 3.639 10.260 1.00 91.75 85 ILE A N 1
ATOM 654 C CA . ILE A 1 85 ? -9.541 3.581 11.678 1.00 91.75 85 ILE A CA 1
ATOM 655 C C . ILE A 1 85 ? -9.342 4.936 12.376 1.00 91.75 85 ILE A C 1
ATOM 657 O O . ILE A 1 85 ? -10.136 5.296 13.243 1.00 91.75 85 ILE A O 1
ATOM 661 N N . ARG A 1 86 ? -8.285 5.681 12.033 1.00 90.06 86 ARG A N 1
ATOM 662 C CA . ARG A 1 86 ? -7.957 6.961 12.682 1.00 90.06 86 ARG A CA 1
ATOM 663 C C . ARG A 1 86 ? -8.717 8.147 12.131 1.00 90.0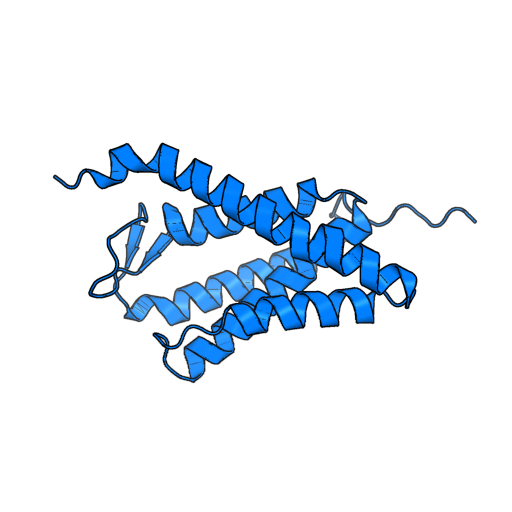6 86 ARG A C 1
ATOM 665 O O . ARG A 1 86 ? -9.150 8.997 12.898 1.00 90.06 86 ARG A O 1
ATOM 672 N N . THR A 1 87 ? -8.842 8.213 10.814 1.00 91.31 87 THR A N 1
ATOM 673 C CA . THR A 1 87 ? -9.460 9.358 10.140 1.00 91.31 87 THR A CA 1
ATOM 674 C C . THR A 1 87 ? -10.967 9.198 9.990 1.00 91.31 87 THR A C 1
ATOM 676 O O . THR A 1 87 ? -11.655 10.170 9.697 1.00 91.31 87 THR A O 1
ATOM 679 N N . GLY A 1 88 ? -11.486 7.973 10.134 1.00 90.38 88 GLY A N 1
ATOM 680 C CA . GLY A 1 88 ? -12.866 7.644 9.786 1.00 90.38 88 GLY A CA 1
ATOM 681 C C . GLY A 1 88 ? -13.160 7.779 8.288 1.00 90.38 88 GLY A C 1
ATOM 682 O O . GLY A 1 88 ? -14.320 7.695 7.895 1.00 90.38 88 GLY A O 1
ATOM 683 N N . SER A 1 89 ? -12.137 7.996 7.451 1.00 91.12 89 SER A N 1
ATOM 684 C CA . SER A 1 89 ? -12.292 8.275 6.029 1.00 91.12 89 SER A CA 1
ATOM 685 C C . SER A 1 89 ? -11.570 7.253 5.167 1.00 91.12 89 SER A C 1
ATOM 687 O O . SER A 1 89 ? -10.373 7.005 5.314 1.00 91.12 89 SER A O 1
ATOM 689 N N . LEU A 1 90 ? -12.295 6.735 4.177 1.00 96.19 90 LEU A N 1
ATOM 690 C CA . LEU A 1 90 ? -11.718 5.899 3.133 1.00 96.19 90 LEU A CA 1
ATOM 691 C C . LEU A 1 90 ? -10.776 6.695 2.212 1.00 96.19 90 LEU A C 1
ATOM 693 O O . LEU A 1 90 ? -9.830 6.132 1.668 1.00 96.19 90 LEU A O 1
ATOM 697 N N . SER A 1 91 ? -10.982 8.013 2.077 1.00 96.56 91 SER A N 1
ATOM 698 C CA . SER A 1 91 ? -10.162 8.857 1.196 1.00 96.56 91 SER A CA 1
ATOM 699 C C . SER A 1 91 ? -8.690 8.901 1.609 1.00 96.56 91 SER A C 1
ATOM 701 O O . SER A 1 91 ? -7.827 9.007 0.742 1.00 96.56 91 SER A O 1
ATOM 703 N N . ALA A 1 92 ? -8.389 8.769 2.907 1.00 94.94 92 ALA A N 1
ATOM 704 C CA . ALA A 1 92 ? -7.015 8.724 3.403 1.00 94.94 92 ALA A CA 1
ATOM 705 C C . ALA A 1 92 ? -6.276 7.468 2.911 1.00 94.94 92 ALA A C 1
ATOM 707 O O . ALA A 1 92 ? -5.140 7.565 2.453 1.00 94.94 92 ALA A O 1
ATOM 708 N N . ALA A 1 93 ? -6.935 6.305 2.953 1.00 97.38 93 ALA A N 1
ATOM 709 C CA . ALA A 1 93 ? -6.372 5.060 2.435 1.00 97.38 93 ALA A CA 1
ATOM 710 C C . ALA A 1 93 ? -6.250 5.083 0.905 1.00 97.38 93 ALA A C 1
ATOM 712 O O . ALA A 1 93 ? -5.207 4.712 0.379 1.00 97.38 93 ALA A O 1
ATOM 713 N N . ILE A 1 94 ? -7.267 5.595 0.201 1.00 98.56 94 ILE A N 1
ATOM 714 C CA . ILE A 1 94 ? -7.239 5.729 -1.264 1.00 98.56 94 ILE A CA 1
ATOM 715 C C . ILE A 1 94 ? -6.092 6.642 -1.707 1.00 98.56 94 ILE A C 1
ATOM 717 O O . ILE A 1 94 ? -5.323 6.271 -2.587 1.00 98.56 94 ILE A O 1
ATOM 721 N N . GLY A 1 95 ? -5.936 7.814 -1.086 1.00 97.81 95 GLY A N 1
ATOM 722 C CA . GLY A 1 95 ? -4.854 8.743 -1.417 1.00 97.81 95 GLY A CA 1
ATOM 723 C C . GLY A 1 95 ? -3.470 8.146 -1.160 1.00 97.81 95 GLY A C 1
ATOM 724 O O . GLY A 1 95 ? -2.581 8.277 -1.999 1.00 97.81 95 GLY A O 1
ATOM 725 N N . PHE A 1 96 ? -3.305 7.439 -0.037 1.00 97.69 96 PHE A N 1
ATOM 726 C CA . PHE A 1 96 ? -2.072 6.714 0.272 1.00 97.69 96 PHE A CA 1
ATOM 727 C C . PHE A 1 96 ? -1.757 5.639 -0.781 1.00 97.69 96 PHE A C 1
ATOM 729 O O . PHE A 1 96 ? -0.629 5.568 -1.265 1.00 97.69 96 PHE A O 1
ATOM 736 N N . HIS A 1 97 ? -2.760 4.863 -1.193 1.00 98.56 97 HIS A N 1
ATOM 737 C CA . HIS A 1 97 ? -2.626 3.833 -2.222 1.00 98.56 97 HIS A CA 1
ATOM 738 C C . HIS A 1 97 ? -2.264 4.419 -3.587 1.00 98.56 97 HIS A C 1
ATOM 740 O O . HIS A 1 97 ? -1.302 3.979 -4.209 1.00 98.56 97 HIS A O 1
ATOM 746 N N . ILE A 1 98 ? -2.971 5.460 -4.030 1.00 98.56 98 ILE A N 1
ATOM 747 C CA . ILE A 1 98 ? -2.671 6.142 -5.294 1.00 98.56 98 ILE A CA 1
ATOM 748 C C . ILE A 1 98 ? -1.224 6.638 -5.304 1.00 98.56 98 ILE A C 1
ATOM 750 O O . ILE A 1 98 ? -0.515 6.409 -6.279 1.00 98.56 98 ILE A O 1
ATOM 754 N N . ALA A 1 99 ? -0.772 7.281 -4.223 1.00 97.69 99 ALA A N 1
ATOM 755 C CA . ALA A 1 99 ? 0.588 7.803 -4.133 1.00 97.69 99 ALA A CA 1
ATOM 756 C C . ALA A 1 99 ? 1.644 6.688 -4.217 1.00 97.69 99 ALA A C 1
ATOM 758 O O . ALA A 1 99 ? 2.605 6.821 -4.974 1.00 97.69 99 ALA A O 1
ATOM 759 N N . ALA A 1 100 ? 1.445 5.585 -3.488 1.00 96.88 100 ALA A N 1
ATOM 760 C CA . ALA A 1 100 ? 2.341 4.432 -3.529 1.00 96.88 100 ALA A CA 1
ATOM 761 C C . ALA A 1 100 ? 2.385 3.794 -4.928 1.00 96.88 100 ALA A C 1
ATOM 763 O O . ALA A 1 100 ? 3.464 3.600 -5.486 1.00 96.88 100 ALA A O 1
ATOM 764 N N . ASN A 1 101 ? 1.225 3.550 -5.544 1.00 95.69 101 ASN A N 1
ATOM 765 C CA . ASN A 1 101 ? 1.164 2.902 -6.853 1.00 95.69 101 ASN A CA 1
ATOM 766 C C . ASN A 1 101 ? 1.668 3.808 -7.975 1.00 95.69 101 ASN A C 1
ATOM 768 O O . ASN A 1 101 ? 2.319 3.325 -8.893 1.00 95.69 101 ASN A O 1
ATOM 772 N N . TRP A 1 102 ? 1.423 5.119 -7.927 1.00 95.81 102 TRP A N 1
ATOM 773 C CA . TRP A 1 102 ? 2.042 6.032 -8.888 1.00 95.81 102 TRP A CA 1
ATOM 774 C C . TRP A 1 102 ? 3.563 6.031 -8.756 1.00 95.81 102 TRP A C 1
ATOM 776 O O . TRP A 1 102 ? 4.245 5.968 -9.778 1.00 95.81 102 TRP A O 1
ATOM 786 N N . ALA A 1 103 ? 4.101 6.041 -7.533 1.00 94.50 103 ALA A N 1
ATOM 787 C CA . ALA A 1 103 ? 5.542 5.955 -7.325 1.00 94.50 103 ALA A CA 1
ATOM 788 C C . ALA A 1 103 ? 6.122 4.658 -7.919 1.00 94.50 103 ALA A C 1
ATOM 790 O O . ALA A 1 103 ? 7.054 4.737 -8.718 1.00 94.50 103 ALA A O 1
ATOM 791 N N . ALA A 1 104 ? 5.524 3.505 -7.604 1.00 90.69 104 ALA A N 1
ATOM 792 C CA . ALA A 1 104 ? 6.028 2.185 -7.991 1.00 90.69 104 ALA A CA 1
ATOM 793 C C . ALA A 1 104 ? 5.738 1.773 -9.451 1.00 90.69 104 ALA A C 1
ATOM 795 O O . ALA A 1 104 ? 6.450 0.940 -10.008 1.00 90.69 104 ALA A O 1
ATOM 796 N N . LEU A 1 105 ? 4.688 2.313 -10.084 1.00 89.50 105 LEU A N 1
ATOM 797 C CA . LEU A 1 105 ? 4.285 1.922 -11.446 1.00 89.50 105 LEU A CA 1
ATOM 798 C C . LEU A 1 105 ? 4.620 2.969 -12.508 1.00 89.50 105 LEU A C 1
ATOM 800 O O . LEU A 1 105 ? 4.872 2.601 -13.656 1.00 89.50 105 LEU A O 1
ATOM 804 N N . LEU A 1 106 ? 4.583 4.259 -12.149 1.00 91.31 106 LEU A N 1
ATOM 805 C CA . LEU A 1 106 ? 4.686 5.369 -13.104 1.00 91.31 106 LEU A CA 1
ATOM 806 C C . LE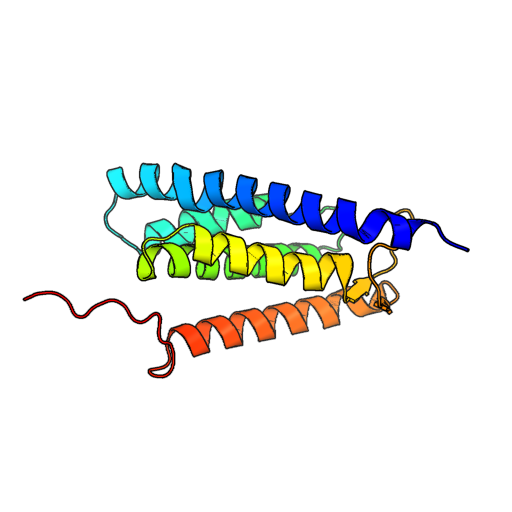U A 1 106 ? 5.968 6.186 -12.946 1.00 91.31 106 LEU A C 1
ATOM 808 O O . LEU A 1 106 ? 6.418 6.792 -13.915 1.00 91.31 106 LEU A O 1
ATOM 812 N N . VAL A 1 107 ? 6.573 6.228 -11.756 1.00 92.12 107 VAL A N 1
ATOM 813 C CA . VAL A 1 107 ? 7.774 7.045 -11.516 1.00 92.12 107 VAL A CA 1
ATOM 814 C C . VAL A 1 107 ? 9.035 6.192 -11.543 1.00 92.12 107 VAL A C 1
ATOM 816 O O . VAL A 1 107 ? 9.903 6.451 -12.374 1.00 92.12 107 VAL A O 1
ATOM 819 N N . VAL A 1 108 ? 9.129 5.179 -10.680 1.00 91.31 108 VAL A N 1
ATOM 820 C CA . VAL A 1 108 ? 10.307 4.317 -10.537 1.00 91.31 108 VAL A CA 1
ATOM 821 C C . VAL A 1 108 ? 9.892 2.855 -10.618 1.00 91.31 108 VAL A C 1
ATOM 823 O O . VAL A 1 108 ? 9.086 2.406 -9.814 1.00 91.31 108 VAL A O 1
ATOM 826 N N . GLY A 1 109 ? 10.467 2.111 -11.561 1.00 87.62 109 GLY A N 1
ATOM 827 C CA . GLY A 1 109 ? 10.129 0.707 -11.784 1.00 87.62 109 GLY A CA 1
ATOM 828 C C . GLY A 1 109 ? 11.279 -0.101 -12.375 1.00 87.62 109 GLY A C 1
ATOM 829 O O . GLY A 1 109 ? 12.411 0.378 -12.485 1.00 87.62 109 GLY A O 1
ATOM 830 N N . THR A 1 110 ? 10.981 -1.339 -12.761 1.00 86.44 110 THR A N 1
ATOM 831 C CA . THR A 1 110 ? 11.936 -2.227 -13.434 1.00 86.44 110 THR A CA 1
ATOM 832 C C . THR A 1 110 ? 11.430 -2.633 -14.810 1.00 86.44 110 THR A C 1
ATOM 834 O O . THR A 1 110 ? 10.234 -2.852 -15.008 1.00 86.44 110 THR A O 1
ATOM 837 N N . GLU A 1 111 ? 12.342 -2.732 -15.771 1.00 79.00 111 GLU A N 1
ATOM 838 C CA . GLU A 1 111 ? 12.064 -3.311 -17.079 1.00 79.00 111 GLU A CA 1
ATOM 839 C C . GLU A 1 111 ? 12.195 -4.830 -16.973 1.00 79.00 111 GLU A C 1
ATOM 841 O O . GLU A 1 111 ? 13.292 -5.380 -16.852 1.00 79.00 111 GLU A O 1
ATOM 846 N N . LEU A 1 112 ? 11.058 -5.521 -17.000 1.00 67.31 112 LEU A N 1
ATOM 847 C CA . LEU A 1 112 ? 11.022 -6.977 -17.041 1.00 67.31 112 LEU A CA 1
ATOM 848 C C . LEU A 1 112 ? 10.786 -7.452 -18.479 1.00 67.31 112 LEU A C 1
ATOM 850 O O . LEU A 1 112 ? 9.941 -6.884 -19.176 1.00 67.31 112 LEU A O 1
ATOM 854 N N . PRO A 1 113 ? 11.462 -8.521 -18.939 1.00 61.25 113 PRO A N 1
ATOM 855 C CA . PRO A 1 113 ? 11.196 -9.098 -20.252 1.00 61.25 113 PRO A CA 1
ATOM 856 C C . PRO A 1 113 ? 9.699 -9.405 -20.431 1.00 61.25 113 PRO A C 1
ATOM 858 O O . PRO A 1 113 ? 9.111 -10.152 -19.654 1.00 61.25 113 PRO A O 1
ATOM 861 N N . GLY A 1 114 ? 9.068 -8.808 -21.447 1.00 63.25 114 GLY A N 1
ATOM 862 C CA . GLY A 1 114 ? 7.639 -8.994 -21.737 1.00 63.25 114 GLY A CA 1
ATOM 863 C C . GLY A 1 114 ? 6.673 -8.091 -20.956 1.00 63.25 114 GLY A C 1
ATOM 864 O O . GLY A 1 114 ? 5.484 -8.087 -21.272 1.00 63.25 114 GLY A O 1
ATOM 865 N N . ARG A 1 115 ? 7.151 -7.282 -19.999 1.00 64.31 115 ARG A N 1
ATOM 866 C CA . ARG A 1 115 ? 6.382 -6.183 -19.396 1.00 64.31 115 ARG A CA 1
ATOM 867 C C . ARG A 1 115 ? 6.890 -4.871 -20.002 1.00 64.31 115 ARG A C 1
ATOM 869 O O . ARG A 1 115 ? 8.073 -4.560 -19.927 1.00 64.31 115 ARG A O 1
ATOM 876 N N . GLY A 1 116 ? 6.015 -4.139 -20.692 1.00 66.62 116 GLY A N 1
ATOM 877 C CA . GLY A 1 116 ? 6.377 -2.843 -21.274 1.00 66.62 116 GLY A CA 1
ATOM 878 C C . GLY A 1 116 ? 6.812 -1.843 -20.197 1.00 66.62 116 GLY A C 1
ATOM 879 O O . GLY A 1 116 ? 6.397 -1.953 -19.046 1.00 66.62 116 GLY A O 1
ATOM 880 N N . VAL A 1 117 ? 7.629 -0.860 -20.576 1.00 69.56 117 VAL A N 1
ATOM 881 C CA . VAL A 1 117 ? 8.075 0.201 -19.663 1.00 69.56 117 VAL A CA 1
ATOM 882 C C . VAL A 1 117 ? 6.911 1.149 -19.387 1.00 69.56 117 VAL A C 1
ATOM 884 O O . VAL A 1 117 ? 6.388 1.769 -20.314 1.00 69.56 117 VAL A O 1
ATOM 887 N N . THR A 1 118 ? 6.498 1.250 -18.124 1.00 77.25 118 THR A N 1
ATOM 888 C CA . THR A 1 118 ? 5.439 2.175 -17.680 1.00 77.25 118 THR A CA 1
ATOM 889 C C . THR A 1 118 ? 5.945 3.264 -16.740 1.00 77.25 118 THR A C 1
ATOM 891 O O . THR A 1 118 ? 5.169 4.147 -16.378 1.00 77.25 118 THR A O 1
ATOM 894 N N . SER A 1 119 ? 7.225 3.221 -16.352 1.00 87.06 119 SER A N 1
ATOM 895 C CA . SER A 1 119 ? 7.830 4.157 -15.407 1.00 87.06 119 SER A CA 1
ATOM 896 C C . SER A 1 119 ? 8.738 5.180 -16.092 1.00 87.06 119 SER A C 1
ATOM 898 O O . SER A 1 119 ? 9.425 4.884 -17.067 1.00 87.06 119 SER A O 1
ATOM 900 N N . LEU A 1 120 ? 8.758 6.405 -15.559 1.00 89.19 120 LEU A N 1
ATOM 901 C CA . LEU A 1 120 ? 9.631 7.490 -16.028 1.00 89.19 120 LEU A CA 1
ATOM 902 C C . LEU A 1 120 ? 11.116 7.150 -15.874 1.00 89.19 120 LEU A C 1
ATOM 904 O O . LEU A 1 120 ? 11.926 7.528 -16.718 1.00 89.19 120 LEU A O 1
ATOM 908 N N . TRP A 1 121 ? 11.454 6.445 -14.797 1.00 89.00 121 TRP A N 1
ATOM 909 C CA . TRP A 1 121 ? 12.769 5.885 -14.538 1.00 89.00 121 TRP A CA 1
ATOM 910 C C . TRP A 1 121 ? 12.629 4.379 -14.386 1.00 89.00 121 TRP A C 1
ATOM 912 O O . TRP A 1 121 ? 11.882 3.890 -13.532 1.00 89.00 121 TRP A O 1
ATOM 922 N N . ALA A 1 122 ? 13.324 3.643 -15.242 1.00 87.62 122 ALA A N 1
ATOM 923 C CA . ALA A 1 122 ? 13.284 2.196 -15.254 1.00 87.62 122 ALA A CA 1
ATOM 924 C C . ALA A 1 122 ? 14.697 1.641 -15.080 1.00 87.62 122 ALA A C 1
ATOM 926 O O . ALA A 1 122 ? 15.647 2.090 -15.723 1.00 87.62 122 ALA A O 1
ATOM 927 N N . PHE A 1 123 ? 14.825 0.697 -14.158 1.00 89.81 123 PHE A N 1
ATOM 928 C CA . PHE A 1 123 ? 16.051 -0.045 -13.901 1.00 89.81 123 PHE A CA 1
ATOM 929 C C . PHE A 1 123 ? 15.933 -1.457 -14.474 1.00 89.81 123 PHE A C 1
ATOM 931 O O . PHE A 1 123 ? 14.838 -1.919 -14.788 1.00 89.81 123 PHE A O 1
ATOM 938 N N . ASP A 1 124 ? 17.044 -2.173 -14.594 1.00 88.88 124 ASP A N 1
ATOM 939 C CA . ASP A 1 124 ? 16.975 -3.597 -14.910 1.00 88.88 124 ASP A CA 1
ATOM 940 C C . ASP A 1 124 ? 16.410 -4.414 -13.726 1.00 88.88 124 ASP A C 1
ATOM 942 O O . ASP A 1 124 ? 16.202 -3.912 -12.615 1.00 88.88 124 ASP A O 1
ATOM 946 N N . GLY A 1 125 ? 16.165 -5.705 -13.958 1.00 86.06 125 GLY A N 1
ATOM 947 C CA . GLY A 1 125 ? 15.625 -6.605 -12.937 1.00 86.06 125 GLY A CA 1
ATOM 948 C C . GLY A 1 125 ? 16.495 -6.759 -11.680 1.00 86.06 125 GLY A C 1
ATOM 949 O O . GLY A 1 125 ? 15.986 -7.207 -10.656 1.00 86.06 125 GLY A O 1
ATOM 950 N N . SER A 1 126 ? 17.775 -6.360 -11.693 1.00 90.00 126 SER A N 1
ATOM 951 C CA . SER A 1 126 ? 18.618 -6.408 -10.487 1.00 90.00 126 SER A CA 1
ATOM 952 C C . SER A 1 126 ? 18.183 -5.395 -9.422 1.00 90.00 126 SER A C 1
ATOM 954 O O . SER A 1 126 ? 18.488 -5.566 -8.241 1.00 90.00 126 SER A O 1
ATOM 956 N N . ALA A 1 127 ? 17.414 -4.373 -9.813 1.00 92.69 127 ALA A N 1
ATOM 957 C CA . ALA A 1 127 ? 16.913 -3.346 -8.910 1.00 92.69 127 ALA A CA 1
ATOM 958 C C . ALA A 1 127 ? 15.651 -3.746 -8.129 1.00 92.69 127 ALA A C 1
ATOM 960 O O . ALA A 1 127 ? 15.262 -3.002 -7.230 1.00 92.69 127 ALA A O 1
ATOM 961 N N . ILE A 1 128 ? 15.034 -4.906 -8.400 1.00 91.56 128 ILE A N 1
ATOM 962 C CA . ILE A 1 128 ? 13.800 -5.339 -7.717 1.00 91.56 128 ILE A CA 1
ATOM 963 C C . ILE A 1 128 ? 13.993 -5.369 -6.196 1.00 91.56 128 ILE A C 1
ATOM 965 O O . ILE A 1 128 ? 13.313 -4.642 -5.475 1.00 91.56 128 ILE A O 1
ATOM 969 N N . SER A 1 129 ? 14.959 -6.141 -5.691 1.00 94.44 129 SER A N 1
ATOM 970 C CA . SER A 1 129 ? 15.173 -6.272 -4.242 1.00 94.44 129 SER A CA 1
ATOM 971 C C . SER A 1 129 ? 15.556 -4.945 -3.559 1.00 94.44 129 SER A C 1
ATOM 973 O O . SER A 1 129 ? 14.997 -4.648 -2.500 1.00 94.44 129 SER A O 1
ATOM 975 N N . PRO A 1 130 ? 16.447 -4.102 -4.127 1.00 95.44 130 PRO A N 1
ATOM 976 C CA . PRO A 1 130 ? 16.686 -2.753 -3.610 1.00 95.44 130 PRO A CA 1
ATOM 977 C C . PRO A 1 130 ? 15.439 -1.859 -3.556 1.00 95.44 130 PRO A C 1
ATOM 979 O O . PRO A 1 130 ? 15.245 -1.158 -2.563 1.00 95.44 130 PRO A O 1
ATOM 982 N N . LEU A 1 131 ? 14.589 -1.882 -4.587 1.00 94.44 131 LEU A N 1
ATOM 983 C CA . LEU A 1 131 ? 13.355 -1.089 -4.620 1.00 94.44 131 LEU A CA 1
ATOM 984 C C . LEU A 1 131 ? 12.345 -1.580 -3.580 1.00 94.44 131 LEU A C 1
ATOM 986 O O . LEU A 1 131 ? 11.790 -0.779 -2.837 1.00 94.44 131 LEU A O 1
ATOM 990 N N . MET A 1 132 ? 12.196 -2.895 -3.432 1.00 95.56 132 MET A N 1
ATOM 991 C CA . MET A 1 132 ? 11.371 -3.495 -2.381 1.00 95.56 132 MET A CA 1
ATOM 992 C C . MET A 1 132 ? 11.858 -3.125 -0.975 1.00 95.56 132 MET A C 1
ATOM 994 O O . MET A 1 132 ? 11.056 -2.868 -0.076 1.00 95.56 132 MET A O 1
ATOM 998 N N . LEU A 1 133 ? 13.177 -3.062 -0.766 1.00 96.88 133 LEU A N 1
ATOM 999 C CA . LEU A 1 133 ? 13.742 -2.575 0.491 1.00 96.88 133 LEU A CA 1
ATOM 1000 C C . LEU A 1 133 ? 13.408 -1.094 0.714 1.00 96.88 133 LEU A C 1
ATOM 1002 O O . LEU A 1 133 ? 13.040 -0.722 1.829 1.00 96.88 133 LEU A O 1
ATOM 1006 N N . ALA A 1 134 ? 13.512 -0.259 -0.323 1.00 96.38 134 ALA A N 1
ATOM 1007 C CA . ALA A 1 134 ? 13.145 1.153 -0.248 1.00 96.38 134 ALA A CA 1
ATOM 1008 C C . ALA A 1 134 ? 11.660 1.335 0.109 1.00 96.38 134 ALA A C 1
ATOM 1010 O O . ALA A 1 134 ? 11.349 2.119 1.009 1.00 96.38 134 ALA A O 1
ATOM 1011 N N . ASP A 1 135 ? 10.765 0.552 -0.497 1.00 96.12 135 ASP A N 1
ATOM 1012 C CA . ASP A 1 135 ? 9.342 0.518 -0.149 1.00 96.12 135 ASP A CA 1
ATOM 1013 C C . ASP A 1 135 ? 9.138 0.104 1.311 1.00 96.12 135 ASP A C 1
ATOM 1015 O O . ASP A 1 135 ? 8.400 0.753 2.052 1.00 96.12 135 ASP A O 1
ATOM 1019 N N . GLY A 1 136 ? 9.849 -0.927 1.777 1.00 97.81 136 GLY A N 1
ATOM 1020 C CA . GLY A 1 136 ? 9.804 -1.360 3.175 1.00 97.81 136 GLY A CA 1
ATO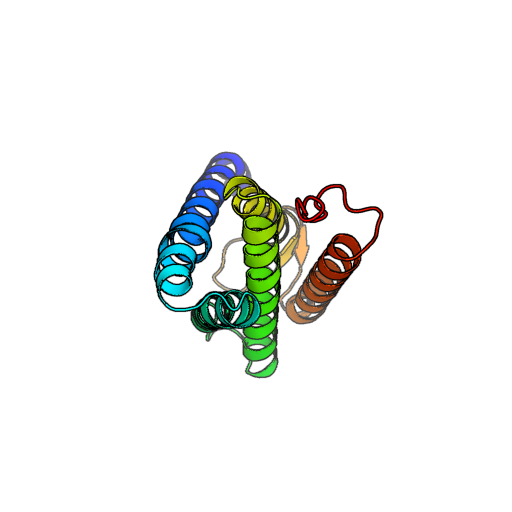M 1021 C C . GLY A 1 136 ? 10.237 -0.270 4.154 1.00 97.81 136 GLY A C 1
ATOM 1022 O O . GLY A 1 136 ? 9.582 -0.052 5.176 1.00 97.81 136 GLY A O 1
ATOM 1023 N N . VAL A 1 137 ? 11.303 0.464 3.826 1.00 98.06 137 VAL A N 1
ATOM 1024 C CA . VAL A 1 137 ? 11.765 1.618 4.608 1.00 98.06 137 VAL A CA 1
ATOM 1025 C C . VAL A 1 137 ? 10.727 2.739 4.588 1.00 98.06 137 VAL A C 1
ATOM 1027 O O . VAL A 1 137 ? 10.443 3.311 5.641 1.00 98.06 137 VAL A O 1
ATOM 1030 N N . ALA A 1 138 ? 10.117 3.030 3.438 1.00 97.38 138 ALA A N 1
ATOM 1031 C CA . ALA A 1 138 ? 9.076 4.047 3.319 1.00 97.38 138 ALA A CA 1
ATOM 1032 C C . ALA A 1 138 ? 7.825 3.687 4.138 1.00 97.38 138 ALA A C 1
ATOM 1034 O O . ALA A 1 138 ? 7.277 4.540 4.844 1.00 97.38 138 ALA A O 1
ATOM 1035 N N . LEU A 1 139 ? 7.403 2.419 4.120 1.00 98.00 139 LEU A N 1
ATOM 1036 C CA . LEU A 1 139 ? 6.300 1.915 4.941 1.00 98.00 139 LEU A CA 1
ATOM 1037 C C . LEU A 1 139 ? 6.633 1.997 6.432 1.00 98.00 139 LEU A C 1
ATOM 1039 O O . LEU A 1 139 ? 5.821 2.495 7.212 1.00 98.00 139 LEU A O 1
ATOM 1043 N N . LEU A 1 140 ? 7.831 1.575 6.843 1.00 97.56 140 LEU A N 1
ATOM 1044 C CA . LEU A 1 140 ? 8.262 1.670 8.237 1.00 97.56 140 LEU A CA 1
ATOM 1045 C C . LEU A 1 140 ? 8.325 3.128 8.710 1.00 97.56 140 LEU A C 1
ATOM 1047 O O . LEU A 1 140 ? 7.833 3.445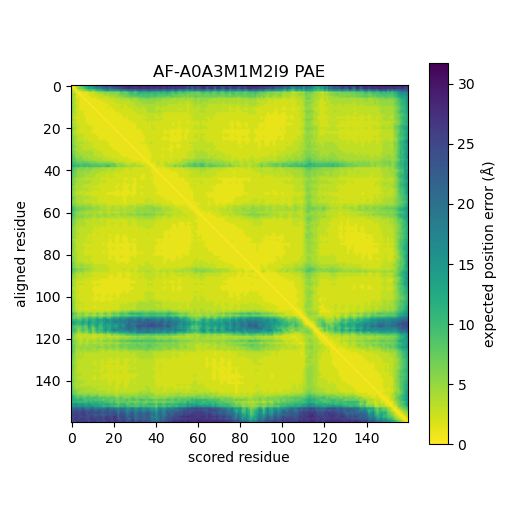 9.792 1.00 97.56 140 LEU A O 1
ATOM 1051 N N . ALA A 1 141 ? 8.879 4.026 7.895 1.00 97.00 141 ALA A N 1
ATOM 1052 C CA . ALA A 1 141 ? 8.919 5.454 8.185 1.00 97.00 141 ALA A CA 1
ATOM 1053 C C . ALA A 1 141 ? 7.505 6.041 8.305 1.00 97.00 141 ALA A C 1
ATOM 1055 O O . ALA A 1 141 ? 7.223 6.765 9.258 1.00 97.00 141 ALA A O 1
ATOM 1056 N N . THR A 1 142 ? 6.596 5.671 7.399 1.00 95.44 142 THR A N 1
ATOM 1057 C CA . THR A 1 142 ? 5.182 6.076 7.450 1.00 95.44 142 THR A CA 1
ATOM 1058 C C . THR A 1 142 ? 4.509 5.567 8.721 1.00 95.44 142 THR A C 1
ATOM 1060 O O . THR A 1 142 ? 3.814 6.324 9.396 1.00 95.44 142 THR A O 1
ATOM 1063 N N . TRP A 1 143 ? 4.745 4.310 9.100 1.00 95.06 143 TRP A N 1
ATOM 1064 C CA . TRP A 1 143 ? 4.238 3.743 10.345 1.00 95.06 143 TRP A CA 1
ATOM 1065 C C . TRP A 1 143 ? 4.754 4.510 11.566 1.00 95.06 143 TRP A C 1
ATOM 1067 O O . TRP A 1 143 ? 3.955 4.937 12.395 1.00 95.06 143 TRP A O 1
ATOM 1077 N N . ILE A 1 144 ? 6.067 4.738 11.664 1.00 95.25 144 ILE A N 1
ATOM 1078 C CA . ILE A 1 144 ? 6.682 5.495 12.766 1.00 95.25 144 ILE A CA 1
ATOM 1079 C C . ILE A 1 144 ? 6.108 6.913 12.827 1.00 95.25 144 ILE A C 1
ATOM 1081 O O . ILE A 1 144 ? 5.718 7.369 13.902 1.00 95.25 144 ILE A O 1
ATOM 1085 N N . TRP A 1 145 ? 6.004 7.592 11.683 1.00 93.62 145 TRP A N 1
ATOM 1086 C CA . TRP A 1 145 ? 5.416 8.925 11.597 1.00 93.62 145 TRP A CA 1
ATOM 1087 C C . TRP A 1 145 ? 3.977 8.930 12.110 1.00 93.62 145 TRP A C 1
ATOM 1089 O O . TRP A 1 145 ? 3.636 9.767 12.943 1.00 93.62 145 TRP A O 1
ATOM 1099 N N . LEU A 1 146 ? 3.166 7.948 11.713 1.00 92.12 146 LEU A N 1
ATOM 1100 C CA . LEU A 1 146 ? 1.797 7.789 12.194 1.00 92.12 146 LEU A CA 1
ATOM 1101 C C . LEU A 1 146 ? 1.708 7.573 13.713 1.00 92.12 146 LEU A C 1
ATOM 1103 O O . LEU A 1 146 ? 0.677 7.914 14.291 1.00 92.12 146 LEU A O 1
ATOM 1107 N N . GLN A 1 147 ? 2.735 7.023 14.366 1.00 88.50 147 GLN A N 1
ATOM 1108 C CA . GLN A 1 147 ? 2.790 6.905 15.832 1.00 88.50 147 GLN A CA 1
ATOM 1109 C C . GLN A 1 147 ? 3.362 8.141 16.528 1.00 88.50 147 GLN A C 1
ATOM 1111 O O . GLN A 1 147 ? 3.224 8.282 17.743 1.00 88.50 147 GLN A O 1
ATOM 1116 N N . SER A 1 148 ? 4.028 9.019 15.784 1.00 90.56 148 SER A N 1
ATOM 1117 C CA . SER A 1 148 ? 4.677 10.195 16.343 1.00 90.56 148 SER A CA 1
ATOM 1118 C C . SER A 1 148 ? 3.650 11.262 16.757 1.00 90.56 148 SER A C 1
ATOM 1120 O O . SER A 1 148 ? 2.600 11.392 16.120 1.00 90.56 148 SER A O 1
ATOM 1122 N N . PRO A 1 149 ? 3.963 12.099 17.764 1.00 86.56 149 PRO A N 1
ATOM 1123 C CA . PRO A 1 149 ? 3.117 13.233 18.147 1.00 86.56 149 PRO A CA 1
ATOM 1124 C C . PRO A 1 149 ? 3.014 14.311 17.054 1.00 86.56 149 PRO A C 1
ATOM 1126 O O . PRO A 1 149 ? 2.205 15.224 17.169 1.00 86.56 149 PRO A O 1
ATOM 1129 N N . LEU A 1 150 ? 3.836 14.217 16.002 1.00 86.12 150 LEU A N 1
ATOM 1130 C CA . LEU A 1 150 ? 3.823 15.123 14.855 1.00 86.12 150 LEU A CA 1
ATOM 1131 C C . LEU A 1 150 ? 2.743 14.761 13.832 1.00 86.12 150 LEU A C 1
ATOM 1133 O O . LEU A 1 150 ? 2.449 15.567 12.951 1.00 86.12 150 LEU A O 1
ATOM 1137 N N . SER A 1 151 ? 2.173 13.556 13.909 1.00 86.25 151 SER A N 1
ATOM 1138 C CA . SER A 1 151 ? 1.088 13.169 13.017 1.00 86.25 151 SER A CA 1
ATOM 1139 C C . SER A 1 151 ? -0.169 13.969 13.366 1.00 86.25 151 SER A C 1
ATOM 1141 O O . SER A 1 151 ? -0.690 13.827 14.472 1.00 86.25 151 SER A O 1
ATOM 1143 N N . PRO A 1 152 ? -0.734 14.760 12.438 1.00 81.81 152 PRO A N 1
ATOM 1144 C CA . PRO A 1 152 ? -2.015 15.425 12.671 1.00 81.81 152 PRO A CA 1
ATOM 1145 C C . PRO A 1 152 ? -3.184 14.425 12.689 1.00 81.81 152 PRO A C 1
ATOM 1147 O O . PRO A 1 152 ? -4.312 14.800 12.986 1.00 81.81 152 PRO A O 1
ATOM 1150 N N . LEU A 1 153 ? -2.923 13.152 12.363 1.00 80.56 153 LEU A N 1
ATOM 1151 C CA . LEU A 1 153 ? -3.906 12.073 12.270 1.00 80.56 153 LEU A CA 1
ATOM 1152 C C . LEU A 1 153 ? -4.007 11.261 13.572 1.00 80.56 153 LEU A C 1
ATOM 1154 O O . LEU A 1 153 ? -4.390 10.088 13.537 1.00 80.56 153 LEU A O 1
ATOM 1158 N N . LEU A 1 154 ? -3.620 11.839 14.715 1.00 66.00 154 LEU A N 1
ATOM 1159 C CA . LEU A 1 154 ? -3.812 11.195 16.014 1.00 66.00 154 LEU A CA 1
ATOM 1160 C C . LEU A 1 154 ? -5.306 10.906 16.249 1.00 66.00 154 LEU A C 1
ATOM 1162 O O . LEU A 1 154 ? -6.156 11.700 15.840 1.00 66.00 154 LEU A O 1
ATOM 1166 N N . PRO A 1 155 ? -5.6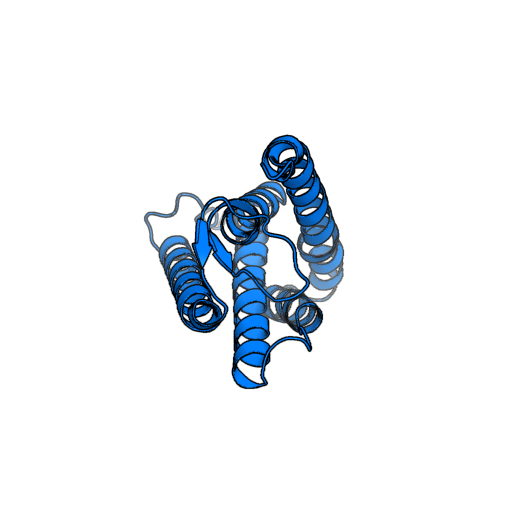52 9.784 16.911 1.00 60.25 155 PRO A N 1
ATOM 1167 C CA . PRO A 1 155 ? -7.025 9.551 17.338 1.00 60.25 155 PRO A CA 1
ATOM 1168 C C . PRO A 1 155 ? -7.504 10.746 18.165 1.00 60.25 155 PRO A C 1
ATOM 1170 O O . PRO A 1 155 ? -6.769 11.203 19.044 1.00 60.25 155 PRO A O 1
ATOM 1173 N N . ALA A 1 156 ? -8.725 11.229 17.915 1.00 54.72 156 ALA A N 1
ATOM 1174 C CA . ALA A 1 156 ? -9.336 12.220 18.794 1.00 54.72 156 ALA A CA 1
ATOM 1175 C C . ALA A 1 156 ? -9.245 11.724 20.253 1.00 54.72 156 ALA A C 1
ATOM 1177 O O . ALA A 1 156 ? -9.439 10.521 20.485 1.00 54.72 156 ALA A O 1
ATOM 1178 N N . PRO A 1 157 ? -8.923 12.599 21.228 1.00 51.78 157 PRO A N 1
ATOM 1179 C CA . PRO A 1 157 ? -8.914 12.201 22.628 1.00 51.78 157 PRO A CA 1
ATOM 1180 C C . PRO A 1 157 ? -10.263 11.564 22.962 1.00 51.78 157 PRO A C 1
ATOM 1182 O O . PRO A 1 157 ? -11.309 12.052 22.526 1.00 51.78 157 PRO A O 1
ATOM 1185 N N . ALA A 1 158 ? -10.230 10.434 23.673 1.00 53.19 158 ALA A N 1
ATOM 1186 C CA . ALA A 1 158 ? -11.450 9.765 24.099 1.00 53.19 158 ALA A CA 1
ATOM 1187 C C . ALA A 1 158 ? -12.305 10.784 24.859 1.00 53.19 158 ALA A C 1
ATOM 1189 O O . ALA A 1 158 ? -11.827 11.380 25.824 1.00 53.19 158 ALA A O 1
ATOM 1190 N N . GLN A 1 159 ? -13.533 11.020 24.393 1.00 43.06 159 GLN A N 1
ATOM 1191 C CA . GLN A 1 159 ? -14.492 11.803 25.160 1.00 43.06 159 GLN A CA 1
ATOM 1192 C C . GLN A 1 159 ? -14.813 10.978 26.412 1.00 43.06 159 GLN A C 1
ATOM 1194 O O . GLN A 1 159 ? -15.437 9.922 26.302 1.00 43.06 159 GLN A O 1
ATOM 1199 N N . THR A 1 160 ? -14.260 11.393 27.552 1.00 54.03 160 THR A N 1
ATOM 1200 C CA . THR A 1 160 ? -14.578 10.870 28.888 1.00 54.03 160 THR A CA 1
ATOM 1201 C C . THR A 1 160 ? -15.887 11.447 29.381 1.00 54.03 160 THR A C 1
ATOM 1203 O O . THR A 1 160 ? -16.040 12.682 29.223 1.00 54.03 160 THR A O 1
#